Protein AF-A0A9E4MFW4-F1 (afdb_monomer_lite)

Structure (mmCIF, N/CA/C/O backbone):
data_AF-A0A9E4MFW4-F1
#
_entry.id   AF-A0A9E4MFW4-F1
#
loop_
_atom_site.group_PDB
_atom_site.id
_atom_site.type_symbol
_atom_site.label_atom_id
_atom_site.label_alt_id
_atom_site.label_comp_id
_atom_site.label_asym_id
_atom_site.label_entity_id
_atom_site.label_seq_id
_atom_site.pdbx_PDB_ins_code
_atom_site.Cartn_x
_atom_site.Cartn_y
_atom_site.Cartn_z
_atom_site.occupancy
_atom_site.B_iso_or_equiv
_atom_site.auth_seq_id
_atom_site.auth_comp_id
_atom_site.auth_asym_id
_atom_site.auth_atom_id
_atom_site.pdbx_PDB_model_num
ATOM 1 N N . MET A 1 1 ? -2.946 -14.999 3.655 1.00 49.44 1 MET A N 1
ATOM 2 C CA . MET A 1 1 ? -1.872 -13.966 3.535 1.00 49.44 1 MET A CA 1
ATOM 3 C C . MET A 1 1 ? -2.456 -12.792 2.732 1.00 49.44 1 MET A C 1
ATOM 5 O O . MET A 1 1 ? -3.583 -12.933 2.269 1.00 49.44 1 MET A O 1
ATOM 9 N N . LEU A 1 2 ? -1.838 -11.600 2.659 1.00 53.44 2 LEU A N 1
ATOM 10 C CA . LEU A 1 2 ? -2.487 -10.423 2.034 1.00 53.44 2 LEU A CA 1
ATOM 11 C C . LEU A 1 2 ? -2.976 -10.693 0.592 1.00 53.44 2 LEU A C 1
ATOM 13 O O . LEU A 1 2 ? -3.919 -10.037 0.166 1.00 53.44 2 LEU A O 1
ATOM 17 N N . GLU A 1 3 ? -2.452 -11.700 -0.124 1.00 51.38 3 GLU A N 1
ATOM 18 C CA . GLU A 1 3 ? -2.945 -12.034 -1.464 1.00 51.38 3 GLU A CA 1
ATOM 19 C C . GLU A 1 3 ? -4.409 -12.488 -1.504 1.00 51.38 3 GLU A C 1
ATOM 21 O O . GLU A 1 3 ? -5.120 -12.184 -2.461 1.00 51.38 3 GLU A O 1
ATOM 26 N N . GLU A 1 4 ? -4.894 -13.185 -0.472 1.00 51.34 4 GLU A N 1
ATOM 27 C CA . GLU A 1 4 ? -6.290 -13.645 -0.416 1.00 51.34 4 GLU A CA 1
ATOM 28 C C . GLU A 1 4 ? -7.246 -12.455 -0.290 1.00 51.34 4 GLU A C 1
ATOM 30 O O . GLU A 1 4 ? -8.352 -12.471 -0.825 1.00 51.34 4 GLU A O 1
ATOM 35 N N . VAL A 1 5 ? -6.786 -11.393 0.376 1.00 53.72 5 VAL A N 1
ATOM 36 C CA . VAL A 1 5 ? -7.523 -10.140 0.563 1.00 53.72 5 VAL A CA 1
ATOM 37 C C . VAL A 1 5 ? -7.475 -9.268 -0.698 1.00 53.72 5 VAL A C 1
ATOM 39 O O . VAL A 1 5 ? -8.431 -8.538 -0.965 1.00 53.72 5 VAL A O 1
ATOM 42 N N . GLU A 1 6 ? -6.387 -9.339 -1.471 1.00 52.19 6 GLU A N 1
ATOM 43 C CA . GLU A 1 6 ? -6.142 -8.471 -2.632 1.00 52.19 6 GLU A CA 1
ATOM 44 C C . GLU A 1 6 ? -6.636 -9.049 -3.967 1.00 52.19 6 GLU A C 1
ATOM 46 O O . GLU A 1 6 ? -7.110 -8.294 -4.814 1.00 52.19 6 GLU A O 1
ATOM 51 N N . THR A 1 7 ? -6.573 -10.369 -4.165 1.00 49.84 7 THR A N 1
ATOM 52 C CA . THR A 1 7 ? -6.934 -11.015 -5.445 1.00 49.84 7 THR A CA 1
ATOM 53 C C . THR A 1 7 ? -7.798 -12.268 -5.304 1.00 49.84 7 THR A C 1
ATOM 55 O O . THR A 1 7 ? -8.116 -12.902 -6.312 1.00 49.84 7 THR A O 1
ATOM 58 N N . GLY A 1 8 ? -8.162 -12.673 -4.081 1.00 50.38 8 GLY A N 1
ATOM 59 C CA . GLY A 1 8 ? -8.808 -13.971 -3.849 1.00 50.38 8 GLY A CA 1
ATOM 60 C C . GLY A 1 8 ? -7.924 -15.157 -4.260 1.00 50.38 8 GLY A C 1
ATOM 61 O O . GLY A 1 8 ? -8.446 -16.219 -4.583 1.00 50.38 8 GLY A O 1
ATOM 62 N N . GLY A 1 9 ? -6.599 -14.960 -4.308 1.00 53.09 9 GLY A N 1
ATOM 63 C CA . GLY A 1 9 ? -5.621 -15.954 -4.761 1.00 53.09 9 GLY A CA 1
ATOM 64 C C . GLY A 1 9 ? -5.293 -15.921 -6.260 1.00 53.09 9 GLY A C 1
ATOM 65 O O . GLY A 1 9 ? -4.424 -16.674 -6.698 1.00 53.09 9 GLY A O 1
ATOM 66 N N . ASN A 1 10 ? -5.926 -15.054 -7.063 1.00 55.22 10 ASN A N 1
ATOM 67 C CA . ASN A 1 10 ? -5.622 -14.950 -8.493 1.00 55.22 10 ASN A CA 1
ATOM 68 C C . ASN A 1 10 ? -4.514 -13.925 -8.794 1.00 55.22 10 ASN A C 1
ATOM 70 O O . ASN A 1 10 ? -4.765 -12.760 -9.102 1.00 55.22 10 ASN A O 1
ATOM 74 N N . CYS A 1 11 ? -3.275 -14.406 -8.799 1.00 58.06 11 CYS A N 1
ATOM 75 C CA . CYS A 1 11 ? -2.071 -13.626 -9.085 1.00 58.06 11 CYS A CA 1
ATOM 76 C C . CYS A 1 11 ? -1.991 -13.001 -10.488 1.00 58.06 11 CYS A C 1
ATOM 78 O O . CYS A 1 11 ? -1.163 -12.118 -10.711 1.00 58.06 11 CYS A O 1
ATOM 80 N N . PHE A 1 12 ? -2.841 -13.434 -11.423 1.00 58.22 12 PHE A N 1
ATOM 81 C CA . PHE A 1 12 ? -2.863 -12.948 -12.806 1.00 58.22 12 PHE A CA 1
ATOM 82 C C . PHE A 1 12 ? -3.957 -11.906 -13.062 1.00 58.22 12 PHE A C 1
ATOM 84 O O . PHE A 1 12 ? -4.065 -11.380 -14.170 1.00 58.22 12 PHE A O 1
ATOM 91 N N . ALA A 1 13 ? -4.785 -11.591 -12.061 1.00 54.03 13 ALA A N 1
ATOM 92 C CA . ALA A 1 13 ? -5.819 -10.579 -12.207 1.00 54.03 13 ALA A CA 1
ATOM 93 C C . ALA A 1 13 ? -5.179 -9.191 -12.395 1.00 54.03 13 ALA A C 1
ATOM 95 O O . ALA A 1 13 ? -4.605 -8.627 -11.465 1.00 54.03 13 ALA A O 1
ATOM 96 N N . ARG A 1 14 ? -5.286 -8.620 -13.600 1.00 55.59 14 ARG A N 1
ATOM 97 C CA . ARG A 1 14 ? -5.056 -7.187 -13.842 1.00 55.59 14 ARG A CA 1
ATOM 98 C C . ARG A 1 14 ? -6.407 -6.466 -13.714 1.00 55.59 14 ARG A C 1
ATOM 100 O O . ARG A 1 14 ? -7.367 -6.911 -14.349 1.00 55.59 14 ARG A O 1
ATOM 107 N N . PRO A 1 15 ? -6.538 -5.374 -12.938 1.00 53.44 15 PRO A N 1
ATOM 108 C CA . PRO A 1 15 ? -7.757 -4.574 -12.963 1.00 53.44 15 PRO A CA 1
ATOM 109 C C . PRO A 1 15 ? -7.961 -4.028 -14.378 1.00 53.44 15 PRO A C 1
ATOM 111 O O . PRO A 1 15 ? -6.999 -3.584 -15.007 1.00 53.44 15 PRO A O 1
ATOM 114 N N . ALA A 1 16 ? -9.199 -4.014 -14.876 1.00 39.47 16 ALA A N 1
ATOM 115 C CA . ALA A 1 16 ? -9.505 -3.388 -16.160 1.00 39.47 16 ALA A CA 1
ATOM 116 C C . ALA A 1 16 ? -9.089 -1.902 -16.122 1.00 39.47 16 ALA A C 1
ATOM 118 O O . ALA A 1 16 ? -9.666 -1.109 -15.381 1.00 39.47 16 ALA A O 1
ATOM 119 N N . GLY A 1 17 ? -8.042 -1.548 -16.877 1.00 46.97 17 GLY A N 1
ATOM 120 C CA . GLY A 1 17 ? -7.465 -0.198 -16.913 1.00 46.97 17 GLY A CA 1
ATOM 121 C C . GLY A 1 17 ? -6.525 0.168 -15.751 1.00 46.97 17 GLY A C 1
ATOM 122 O O . GLY A 1 17 ? -6.151 1.332 -15.633 1.00 46.97 17 GLY A O 1
ATOM 123 N N . GLY A 1 18 ? -6.141 -0.781 -14.887 1.00 54.50 18 GLY A N 1
ATOM 124 C CA . GLY A 1 18 ? -5.248 -0.539 -13.746 1.00 54.50 18 GLY A CA 1
ATOM 125 C C . GLY A 1 18 ? -3.766 -0.809 -14.040 1.00 54.50 18 GLY A C 1
ATOM 126 O O . GLY A 1 18 ? -3.428 -1.697 -14.815 1.00 54.50 18 GLY A O 1
ATOM 127 N N . SER A 1 19 ? -2.868 -0.075 -13.371 1.00 68.50 19 SER A N 1
ATOM 128 C CA . SER A 1 19 ? -1.402 -0.263 -13.421 1.00 68.50 19 SER A CA 1
ATOM 129 C C . SER A 1 19 ? -0.852 -1.177 -12.313 1.00 68.50 19 SER A C 1
ATOM 131 O O . SER A 1 19 ? 0.360 -1.241 -12.101 1.00 68.50 19 SER A O 1
ATOM 133 N N . ALA A 1 20 ? -1.745 -1.838 -11.575 1.00 76.75 20 ALA A N 1
ATOM 134 C CA . ALA A 1 20 ? -1.429 -2.761 -10.494 1.00 76.75 20 ALA A CA 1
ATOM 135 C C . ALA A 1 20 ? -1.268 -4.195 -11.023 1.00 76.75 20 ALA A C 1
ATOM 137 O O . ALA A 1 20 ? -2.083 -4.646 -11.830 1.00 76.75 20 ALA A O 1
ATOM 138 N N . ILE A 1 21 ? -0.232 -4.906 -10.568 1.00 78.31 21 ILE A N 1
ATOM 139 C CA . ILE A 1 21 ? 0.103 -6.259 -11.040 1.00 78.31 21 ILE A CA 1
ATOM 140 C C . ILE A 1 21 ? 0.354 -7.241 -9.885 1.00 78.31 21 ILE A C 1
ATOM 142 O O . ILE A 1 21 ? 0.751 -6.848 -8.786 1.00 78.31 21 ILE A O 1
ATOM 146 N N . GLY A 1 22 ? 0.155 -8.534 -10.156 1.00 75.44 22 GLY A N 1
ATOM 147 C CA . GLY A 1 22 ? 0.471 -9.625 -9.232 1.00 75.44 22 GLY A CA 1
ATOM 148 C C . GLY A 1 22 ? -0.588 -9.880 -8.153 1.00 75.44 22 GLY A C 1
ATOM 149 O O . GLY A 1 22 ? -1.583 -9.160 -8.033 1.00 75.44 22 GLY A O 1
ATOM 150 N N . CYS A 1 23 ? -0.346 -10.896 -7.320 1.00 71.44 23 CYS A N 1
ATOM 151 C CA . CYS A 1 23 ? -1.249 -11.340 -6.253 1.00 71.44 23 CYS A CA 1
ATOM 152 C C . CYS A 1 23 ? -1.544 -10.247 -5.213 1.00 71.44 23 CYS A C 1
ATOM 154 O O . CYS A 1 23 ? -2.563 -10.311 -4.529 1.00 71.44 23 CYS A O 1
ATOM 156 N N . TYR A 1 24 ? -0.651 -9.260 -5.098 1.00 74.50 24 TYR A N 1
ATOM 157 C CA . TYR A 1 24 ? -0.746 -8.139 -4.160 1.00 74.50 24 TYR A CA 1
ATOM 158 C C . TYR A 1 24 ? -1.141 -6.816 -4.823 1.00 74.50 24 TYR A C 1
ATOM 160 O O . TYR A 1 24 ? -1.122 -5.788 -4.155 1.00 74.50 24 TYR A O 1
ATOM 168 N N . GLN A 1 25 ? -1.467 -6.819 -6.123 1.00 77.50 25 GLN A N 1
ATOM 169 C CA . GLN A 1 25 ? -1.894 -5.620 -6.857 1.00 77.50 25 GLN A CA 1
ATOM 170 C C . GLN A 1 25 ? -0.919 -4.439 -6.672 1.00 77.50 25 GLN A C 1
ATOM 172 O O . GLN A 1 25 ? -1.310 -3.299 -6.413 1.00 77.50 25 GLN A O 1
ATOM 177 N N . MET A 1 26 ? 0.378 -4.717 -6.814 1.00 79.69 26 MET A N 1
ATOM 178 C CA . MET A 1 26 ? 1.445 -3.733 -6.647 1.00 79.69 26 MET A CA 1
ATOM 179 C C . MET A 1 26 ? 1.424 -2.737 -7.808 1.00 79.69 26 MET A C 1
ATOM 181 O O . MET A 1 26 ? 1.546 -3.125 -8.969 1.00 79.69 26 MET A O 1
ATOM 185 N N . THR A 1 27 ? 1.278 -1.446 -7.507 1.00 81.88 27 THR A N 1
ATOM 186 C CA . THR A 1 27 ? 1.348 -0.379 -8.518 1.00 81.88 27 THR A CA 1
ATOM 187 C C . THR A 1 27 ? 2.790 -0.137 -8.970 1.00 81.88 27 THR A C 1
ATOM 189 O O . THR A 1 27 ? 3.740 -0.453 -8.251 1.00 81.88 27 THR A O 1
ATOM 192 N N . ARG A 1 28 ? 2.979 0.523 -10.123 1.00 82.06 28 ARG A N 1
ATOM 193 C CA . ARG A 1 28 ? 4.308 0.987 -10.573 1.00 82.06 28 ARG A CA 1
ATOM 194 C C . ARG A 1 28 ? 5.036 1.813 -9.505 1.00 82.06 28 ARG A C 1
ATOM 196 O O . ARG A 1 28 ? 6.233 1.634 -9.317 1.00 82.06 28 ARG A O 1
ATOM 203 N N . ALA A 1 29 ? 4.319 2.697 -8.807 1.00 77.81 29 ALA A N 1
ATOM 204 C CA . ALA A 1 29 ? 4.894 3.501 -7.731 1.00 77.81 29 ALA A CA 1
ATOM 205 C C . ALA A 1 29 ? 5.368 2.621 -6.566 1.00 77.81 29 ALA A C 1
ATOM 207 O O . ALA A 1 29 ? 6.496 2.777 -6.117 1.00 77.81 29 ALA A O 1
ATOM 208 N N . ALA A 1 30 ? 4.561 1.641 -6.149 1.00 80.06 30 ALA A N 1
ATOM 209 C CA . ALA A 1 30 ? 4.945 0.714 -5.088 1.00 80.06 30 ALA A CA 1
ATOM 210 C C . ALA A 1 30 ? 6.171 -0.131 -5.474 1.00 80.06 30 ALA A C 1
ATOM 212 O O .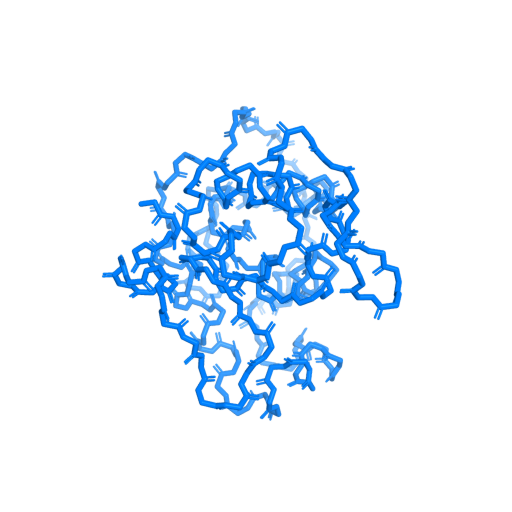 ALA A 1 30 ? 7.074 -0.284 -4.660 1.00 80.06 30 ALA A O 1
ATOM 213 N N . LEU A 1 31 ? 6.239 -0.625 -6.718 1.00 86.38 31 LEU A N 1
ATOM 214 C CA . LEU A 1 31 ? 7.395 -1.371 -7.239 1.00 86.38 31 LEU A CA 1
ATOM 215 C C . LEU A 1 31 ? 8.664 -0.515 -7.312 1.00 86.38 31 LEU A C 1
ATOM 217 O O . LEU A 1 31 ? 9.757 -1.016 -7.055 1.00 86.38 31 LEU A O 1
ATOM 221 N N . ARG A 1 32 ? 8.529 0.780 -7.610 1.00 86.94 32 ARG A N 1
ATOM 222 C CA . ARG A 1 32 ? 9.642 1.729 -7.530 1.00 86.94 32 ARG A CA 1
ATOM 223 C C . ARG A 1 32 ? 10.122 1.906 -6.094 1.00 86.94 32 ARG A C 1
ATOM 225 O O . ARG A 1 32 ? 11.317 1.821 -5.832 1.00 86.94 32 ARG A O 1
ATOM 232 N N . ASP A 1 33 ? 9.196 2.090 -5.159 1.00 81.38 33 ASP A N 1
ATOM 233 C CA . ASP A 1 33 ? 9.517 2.330 -3.749 1.00 81.38 33 ASP A CA 1
ATOM 234 C C . ASP A 1 33 ? 10.206 1.124 -3.070 1.00 81.38 33 ASP A C 1
ATOM 236 O O . ASP A 1 33 ? 10.800 1.275 -2.001 1.00 81.38 33 ASP A O 1
ATOM 240 N N . VAL A 1 34 ? 10.152 -0.069 -3.679 1.00 85.75 34 VAL A N 1
ATOM 241 C CA . VAL A 1 34 ? 10.845 -1.284 -3.203 1.00 85.75 34 VAL A CA 1
ATOM 242 C C . VAL A 1 34 ? 12.022 -1.734 -4.071 1.00 85.75 34 VAL A C 1
ATOM 244 O O . VAL A 1 34 ? 12.577 -2.812 -3.838 1.00 85.75 34 VAL A O 1
ATOM 247 N N . GLY A 1 35 ? 12.411 -0.917 -5.053 1.00 88.62 35 GLY A N 1
ATOM 248 C CA . GLY A 1 35 ? 13.599 -1.143 -5.876 1.00 88.62 35 GLY A CA 1
ATOM 249 C C . GLY A 1 35 ? 13.440 -2.182 -6.987 1.00 88.62 35 GLY A C 1
ATOM 250 O O . GLY A 1 35 ? 14.440 -2.693 -7.466 1.00 88.62 35 GLY A O 1
ATOM 251 N N . PHE A 1 36 ? 12.211 -2.499 -7.402 1.00 90.19 36 PHE A N 1
ATOM 252 C CA . PHE A 1 36 ? 11.958 -3.350 -8.575 1.00 90.19 36 PHE A CA 1
ATOM 253 C C . PHE A 1 36 ? 11.868 -2.546 -9.877 1.00 90.19 36 PHE A C 1
ATOM 255 O O . PHE A 1 36 ? 12.125 -3.085 -10.950 1.00 90.19 36 PHE A O 1
ATOM 262 N N . LYS A 1 37 ? 11.492 -1.263 -9.801 1.00 91.25 37 LYS A N 1
ATOM 263 C CA . LYS A 1 37 ? 11.411 -0.367 -10.963 1.00 91.25 37 LYS A CA 1
ATOM 264 C C . LYS A 1 37 ? 12.114 0.965 -10.716 1.00 91.25 37 LYS A C 1
ATOM 266 O O . LYS A 1 37 ? 12.181 1.441 -9.585 1.00 91.25 37 LYS A O 1
ATOM 271 N N . ASN A 1 38 ? 12.599 1.599 -11.776 1.00 88.44 38 ASN A N 1
ATOM 272 C CA . ASN A 1 38 ? 13.157 2.951 -11.720 1.00 88.44 38 ASN A CA 1
ATOM 273 C C . ASN A 1 38 ? 12.048 4.032 -11.798 1.00 88.44 38 ASN A C 1
ATOM 275 O O . ASN A 1 38 ? 10.851 3.736 -11.848 1.00 88.44 38 ASN A O 1
ATOM 279 N N . ALA A 1 39 ? 12.439 5.312 -11.818 1.00 82.81 39 ALA A N 1
ATOM 280 C CA . ALA A 1 39 ? 11.499 6.433 -11.937 1.00 82.81 39 ALA A CA 1
ATOM 281 C C . ALA A 1 39 ? 10.764 6.488 -13.293 1.00 82.81 39 ALA A C 1
ATOM 283 O O . ALA A 1 39 ? 9.628 6.963 -13.339 1.00 82.81 39 ALA A O 1
ATOM 284 N N . ALA A 1 40 ? 11.379 5.981 -14.366 1.00 84.38 40 ALA A N 1
ATOM 285 C CA . ALA A 1 40 ? 10.772 5.865 -15.692 1.00 84.38 40 ALA A CA 1
ATOM 286 C C . ALA A 1 40 ? 9.776 4.687 -15.790 1.00 84.38 40 ALA A C 1
ATOM 288 O O . ALA A 1 40 ? 8.898 4.680 -16.652 1.00 84.38 40 ALA A O 1
ATOM 289 N N . GLY A 1 41 ? 9.827 3.744 -14.844 1.00 81.00 41 GLY A N 1
ATOM 290 C CA . GLY A 1 41 ? 8.973 2.559 -14.796 1.00 81.00 41 GLY A CA 1
ATOM 291 C C . GLY A 1 41 ? 9.597 1.305 -15.407 1.00 81.00 41 GLY A C 1
ATOM 292 O O . GLY A 1 41 ? 8.899 0.284 -15.482 1.00 81.00 41 GLY A O 1
ATOM 293 N N . ASP A 1 42 ? 10.871 1.370 -15.793 1.00 90.25 42 ASP A N 1
ATOM 294 C CA . ASP A 1 42 ? 11.643 0.226 -16.277 1.00 90.25 42 ASP A CA 1
ATOM 295 C C . ASP A 1 42 ? 12.002 -0.689 -15.112 1.00 90.25 42 ASP A C 1
ATOM 297 O O . ASP A 1 42 ? 12.187 -0.220 -13.983 1.00 90.25 42 ASP A O 1
ATOM 301 N N . TRP A 1 43 ? 12.078 -1.989 -15.385 1.00 91.56 43 TRP A N 1
ATOM 302 C CA . TRP A 1 43 ? 12.545 -2.968 -14.412 1.00 91.56 43 TRP A CA 1
ATOM 303 C C . TRP A 1 43 ? 14.031 -2.749 -14.131 1.00 91.56 43 TRP A C 1
ATOM 305 O O . TRP A 1 43 ? 14.817 -2.481 -15.036 1.00 91.56 43 TRP A O 1
ATOM 315 N N . LEU A 1 44 ? 14.383 -2.781 -12.850 1.00 90.62 44 LEU A N 1
ATOM 316 C CA . LEU A 1 44 ? 15.766 -2.720 -12.398 1.00 90.62 44 LEU A CA 1
ATOM 317 C C . LEU A 1 44 ? 16.309 -4.136 -12.267 1.00 90.62 44 LEU A C 1
ATOM 319 O O . LEU A 1 44 ? 15.575 -5.020 -11.819 1.00 90.62 44 LEU A O 1
ATOM 323 N N . ASP A 1 45 ? 17.600 -4.312 -12.538 1.00 85.56 45 ASP A N 1
ATOM 324 C CA . ASP A 1 45 ? 18.313 -5.527 -12.156 1.00 85.56 45 ASP A CA 1
ATOM 325 C C . ASP A 1 45 ? 18.110 -5.771 -10.659 1.00 85.56 45 ASP A C 1
ATOM 327 O O . ASP A 1 45 ? 18.376 -4.912 -9.809 1.00 85.56 45 ASP A O 1
ATOM 331 N N . ASN A 1 46 ? 17.573 -6.941 -10.334 1.00 81.50 46 ASN A N 1
ATOM 332 C CA . ASN A 1 46 ? 17.219 -7.312 -8.978 1.00 81.50 46 ASN A CA 1
ATOM 333 C C . ASN A 1 46 ? 17.547 -8.786 -8.735 1.00 81.50 46 ASN A C 1
ATOM 335 O O . ASN A 1 46 ? 17.658 -9.576 -9.663 1.00 81.50 46 ASN A O 1
ATOM 339 N N . GLU A 1 47 ? 17.665 -9.160 -7.464 1.00 86.00 47 GLU A N 1
ATOM 340 C CA . GLU A 1 47 ? 17.997 -10.524 -7.017 1.00 86.00 47 GLU A CA 1
ATOM 341 C C . GLU A 1 47 ? 16.960 -11.603 -7.403 1.00 86.00 47 GLU A C 1
ATOM 343 O O . GLU A 1 47 ? 17.132 -12.765 -7.043 1.00 86.00 47 GLU A O 1
ATOM 348 N N . TRP A 1 48 ? 15.866 -11.223 -8.073 1.00 87.12 48 TRP A N 1
ATOM 349 C CA . TRP A 1 48 ? 14.769 -12.110 -8.458 1.00 87.12 48 TRP A CA 1
ATOM 350 C C . TRP A 1 48 ? 14.685 -12.364 -9.965 1.00 87.12 48 TRP A C 1
ATOM 352 O O . TRP A 1 48 ? 13.734 -13.033 -10.375 1.00 87.12 48 TRP A O 1
ATOM 362 N N . ASP A 1 49 ? 15.634 -11.843 -10.752 1.00 87.50 49 ASP A N 1
ATOM 363 C CA . ASP A 1 49 ? 15.701 -11.994 -12.212 1.00 87.50 49 ASP A CA 1
ATOM 364 C C . ASP A 1 49 ? 14.361 -11.659 -12.890 1.00 87.50 49 ASP A C 1
ATOM 366 O O . ASP A 1 49 ? 13.812 -12.446 -13.655 1.00 87.50 49 ASP A O 1
ATOM 370 N N . VAL A 1 50 ? 13.781 -10.512 -12.520 1.00 90.06 50 VAL A N 1
ATOM 371 C CA . VAL A 1 50 ? 12.531 -10.008 -13.106 1.00 90.06 50 VAL A CA 1
ATOM 372 C C . VAL A 1 50 ? 12.828 -8.802 -13.986 1.00 90.06 50 VAL A C 1
ATOM 374 O O . VAL A 1 50 ? 13.201 -7.752 -13.454 1.00 90.06 50 VAL A O 1
ATOM 377 N N . ASP A 1 51 ? 12.565 -8.925 -15.287 1.00 91.69 51 ASP A N 1
ATOM 378 C CA . ASP A 1 51 ? 12.757 -7.862 -16.283 1.00 91.69 51 ASP A CA 1
ATOM 379 C C . ASP A 1 51 ? 11.453 -7.357 -16.934 1.00 91.69 51 ASP A C 1
ATOM 381 O O . ASP A 1 51 ? 11.446 -6.367 -17.675 1.00 91.69 51 ASP A O 1
ATOM 385 N N . SER A 1 52 ? 10.329 -8.018 -16.643 1.00 90.00 52 SER A N 1
ATOM 386 C CA . SER A 1 52 ? 9.037 -7.754 -17.275 1.00 90.00 52 SER A CA 1
ATOM 387 C C . SER A 1 52 ? 7.852 -7.988 -16.333 1.00 90.00 52 SER A C 1
ATOM 389 O O . SER A 1 52 ? 7.929 -8.685 -15.319 1.00 90.00 52 SER A O 1
ATOM 391 N N . ASP A 1 53 ? 6.703 -7.387 -16.667 1.00 87.50 53 ASP A N 1
ATOM 392 C CA . ASP A 1 53 ? 5.477 -7.547 -15.872 1.00 87.50 53 ASP A CA 1
ATOM 393 C C . ASP A 1 53 ? 5.008 -9.011 -15.828 1.00 87.50 53 ASP A C 1
ATOM 395 O O . ASP A 1 53 ? 4.485 -9.461 -14.806 1.00 87.50 53 ASP A O 1
ATOM 399 N N . ASP A 1 54 ? 5.192 -9.752 -16.921 1.00 85.06 54 ASP A N 1
ATOM 400 C CA . ASP A 1 54 ? 4.773 -11.150 -17.024 1.00 85.06 54 ASP A CA 1
ATOM 401 C C . ASP A 1 54 ? 5.680 -12.073 -16.204 1.00 85.06 54 ASP A C 1
ATOM 403 O O . ASP A 1 54 ? 5.185 -12.985 -15.536 1.00 85.06 54 ASP A O 1
ATOM 407 N N . GLU A 1 55 ? 6.990 -11.817 -16.186 1.00 87.50 55 GLU A N 1
ATOM 408 C CA . GLU A 1 55 ? 7.920 -12.518 -15.298 1.00 87.50 55 GLU A CA 1
ATOM 409 C C . GLU A 1 55 ? 7.603 -12.253 -13.832 1.00 87.50 55 GLU A C 1
ATOM 411 O O . GLU A 1 55 ? 7.499 -13.197 -13.046 1.00 87.50 55 GLU A O 1
ATOM 416 N N . PHE A 1 56 ? 7.339 -10.995 -13.467 1.00 88.00 56 PHE A N 1
ATOM 417 C CA . PHE A 1 56 ? 6.937 -10.653 -12.107 1.00 88.00 56 PHE A CA 1
ATOM 418 C C . PHE A 1 56 ? 5.675 -11.413 -11.685 1.00 88.00 56 PHE A C 1
ATOM 420 O O . PHE A 1 56 ? 5.630 -11.989 -10.599 1.00 88.00 56 PHE A O 1
ATOM 427 N N . GLN A 1 57 ? 4.655 -11.463 -12.552 1.00 84.31 57 GLN A N 1
ATOM 428 C CA . GLN A 1 57 ? 3.395 -12.166 -12.283 1.00 84.31 57 GLN A CA 1
ATOM 429 C C . GLN A 1 57 ? 3.570 -13.681 -12.117 1.00 84.31 57 GLN A C 1
ATOM 431 O O . GLN A 1 57 ? 2.831 -14.296 -11.344 1.00 84.31 57 GLN A O 1
ATOM 436 N N . ARG A 1 58 ? 4.551 -14.281 -12.798 1.00 83.00 58 ARG A N 1
ATOM 437 C CA . ARG A 1 58 ? 4.879 -15.711 -12.684 1.00 83.00 58 ARG A CA 1
ATOM 438 C C . ARG A 1 58 ? 5.819 -16.011 -11.513 1.00 83.00 58 ARG A C 1
ATOM 440 O O . ARG A 1 58 ? 5.790 -17.120 -10.981 1.00 83.00 58 ARG A O 1
ATOM 447 N N . ASN A 1 59 ? 6.615 -15.040 -11.069 1.00 84.12 59 ASN A N 1
ATOM 448 C CA . ASN A 1 59 ? 7.568 -15.206 -9.978 1.00 84.12 59 ASN A CA 1
ATOM 449 C C . ASN A 1 59 ? 6.931 -14.876 -8.619 1.00 84.12 59 ASN A C 1
ATOM 451 O O . ASN A 1 59 ? 6.956 -13.743 -8.133 1.00 84.12 59 ASN A O 1
ATOM 455 N N . ARG A 1 60 ? 6.364 -15.898 -7.965 1.00 80.81 60 ARG A N 1
ATOM 456 C CA . ARG A 1 60 ? 5.710 -15.725 -6.658 1.00 80.81 60 ARG A CA 1
ATOM 457 C C . ARG A 1 60 ? 6.663 -15.213 -5.575 1.00 80.81 60 ARG A C 1
ATOM 459 O O . ARG A 1 60 ? 6.263 -14.393 -4.754 1.00 80.81 60 ARG A O 1
ATOM 466 N N . ARG A 1 61 ? 7.926 -15.649 -5.591 1.00 80.88 61 ARG A N 1
ATOM 467 C CA . ARG A 1 61 ? 8.919 -15.221 -4.597 1.00 80.88 61 ARG A CA 1
ATOM 468 C C . ARG A 1 61 ? 9.257 -13.738 -4.746 1.00 80.88 61 ARG A C 1
ATOM 470 O O . ARG A 1 61 ? 9.304 -13.039 -3.740 1.00 80.88 61 ARG A O 1
ATOM 477 N N . ALA A 1 62 ? 9.387 -13.249 -5.981 1.00 85.69 62 ALA A N 1
ATOM 478 C CA . ALA A 1 62 ? 9.562 -11.824 -6.260 1.00 85.69 62 ALA A CA 1
ATOM 479 C C . ALA A 1 62 ? 8.382 -10.990 -5.740 1.00 85.69 62 ALA A C 1
ATOM 481 O O . ALA A 1 62 ? 8.580 -9.938 -5.136 1.00 85.69 62 ALA A O 1
ATOM 482 N N . GLN A 1 63 ? 7.151 -11.476 -5.923 1.00 83.69 63 GLN A N 1
ATOM 483 C CA . GLN A 1 63 ? 5.946 -10.802 -5.433 1.00 83.69 63 GLN A CA 1
ATOM 484 C C . GLN A 1 63 ? 5.885 -10.756 -3.902 1.00 83.69 63 GLN A C 1
ATOM 486 O O . GLN A 1 63 ? 5.603 -9.699 -3.336 1.00 83.69 63 GLN A O 1
ATOM 491 N N . ASP A 1 64 ? 6.188 -11.871 -3.233 1.00 80.81 64 ASP A N 1
ATOM 492 C CA . ASP A 1 64 ? 6.243 -11.937 -1.770 1.00 80.81 64 ASP A CA 1
ATOM 493 C C . ASP A 1 64 ? 7.345 -11.015 -1.221 1.00 80.81 64 ASP A C 1
ATOM 495 O O . ASP A 1 64 ? 7.117 -10.275 -0.263 1.00 80.81 64 ASP A O 1
ATOM 499 N N . ALA A 1 65 ? 8.517 -10.985 -1.863 1.00 83.25 65 ALA A N 1
ATOM 500 C CA . ALA A 1 65 ? 9.626 -10.114 -1.488 1.00 83.25 65 ALA A CA 1
ATOM 501 C C . ALA A 1 65 ? 9.308 -8.628 -1.700 1.00 83.25 65 ALA A C 1
ATOM 503 O O . ALA A 1 65 ? 9.555 -7.812 -0.810 1.00 83.25 65 ALA A O 1
ATOM 504 N N . ALA A 1 66 ? 8.719 -8.266 -2.844 1.00 84.69 66 ALA A N 1
ATOM 505 C CA . ALA A 1 66 ? 8.274 -6.905 -3.125 1.00 84.69 66 ALA A CA 1
ATOM 506 C C . ALA A 1 66 ? 7.248 -6.440 -2.085 1.00 84.69 66 ALA A C 1
ATOM 508 O O . ALA A 1 66 ? 7.372 -5.346 -1.533 1.00 84.69 66 ALA A O 1
ATOM 509 N N . MET A 1 67 ? 6.274 -7.292 -1.755 1.00 80.50 67 MET A N 1
ATOM 510 C CA . MET A 1 67 ? 5.266 -6.980 -0.749 1.00 80.50 67 MET A CA 1
ATOM 511 C C . MET A 1 67 ? 5.874 -6.866 0.654 1.00 80.50 67 MET A C 1
ATOM 513 O O . MET A 1 67 ? 5.560 -5.931 1.394 1.00 80.50 67 MET A O 1
ATOM 517 N N . LEU A 1 68 ? 6.790 -7.761 1.027 1.00 81.38 68 LEU A N 1
ATOM 518 C CA . LEU A 1 68 ? 7.487 -7.700 2.311 1.00 81.38 68 LEU A CA 1
ATOM 519 C C . LEU A 1 68 ? 8.309 -6.412 2.447 1.00 81.38 68 LEU A C 1
ATOM 521 O O . LEU A 1 68 ? 8.215 -5.723 3.463 1.00 81.38 68 LEU A O 1
ATOM 525 N N . ARG A 1 69 ? 9.068 -6.037 1.412 1.00 84.44 69 ARG A N 1
ATOM 526 C CA . ARG A 1 69 ? 9.820 -4.773 1.380 1.00 84.44 69 ARG A CA 1
ATOM 527 C C . ARG A 1 69 ? 8.876 -3.577 1.478 1.00 84.44 69 ARG A C 1
ATOM 529 O O . ARG A 1 69 ? 9.106 -2.683 2.288 1.00 84.44 69 ARG A O 1
ATOM 536 N N . TYR A 1 70 ? 7.775 -3.587 0.727 1.00 80.62 70 TYR A N 1
ATOM 537 C CA . TYR A 1 70 ? 6.819 -2.477 0.695 1.00 80.62 70 TYR A CA 1
ATOM 538 C C . TYR A 1 70 ? 6.161 -2.270 2.055 1.00 80.62 70 TYR A C 1
ATOM 540 O O . TYR A 1 70 ? 6.082 -1.156 2.572 1.00 80.62 70 TYR A O 1
ATOM 548 N N . THR A 1 71 ? 5.719 -3.363 2.669 1.00 74.50 71 THR A N 1
ATOM 549 C CA . THR A 1 71 ? 5.092 -3.341 3.989 1.00 74.50 71 THR A CA 1
ATOM 550 C C . THR A 1 71 ? 6.079 -2.986 5.096 1.00 74.50 71 THR A C 1
ATOM 552 O O . THR A 1 71 ? 5.703 -2.248 6.003 1.00 74.50 71 THR A O 1
ATOM 555 N N . THR A 1 72 ? 7.340 -3.418 4.995 1.00 79.12 72 THR A N 1
ATOM 556 C CA . THR A 1 72 ? 8.420 -3.015 5.910 1.00 79.12 72 THR A CA 1
ATOM 557 C C . THR A 1 72 ? 8.700 -1.519 5.801 1.00 79.12 72 THR A C 1
ATOM 559 O O . THR A 1 72 ? 8.685 -0.825 6.817 1.00 79.12 72 THR A O 1
ATOM 562 N N . ASN A 1 73 ? 8.874 -0.995 4.583 1.00 81.12 73 ASN A N 1
ATOM 563 C CA . ASN A 1 73 ? 9.090 0.433 4.341 1.00 81.12 73 ASN A CA 1
ATOM 564 C C . ASN A 1 73 ? 7.918 1.252 4.890 1.00 81.12 73 ASN A C 1
ATOM 566 O O . ASN A 1 73 ? 8.121 2.179 5.670 1.00 81.12 73 ASN A O 1
ATOM 570 N N . ASN A 1 74 ? 6.685 0.855 4.572 1.00 77.12 74 ASN A N 1
ATOM 571 C CA . ASN A 1 74 ? 5.488 1.500 5.101 1.00 77.12 74 ASN A CA 1
ATOM 572 C C . ASN A 1 74 ? 5.429 1.449 6.629 1.00 77.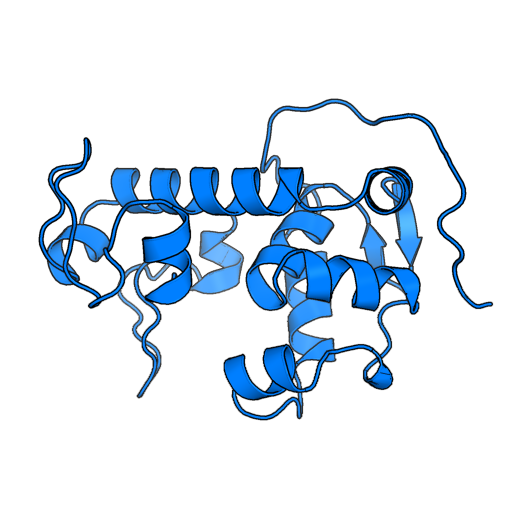12 74 ASN A C 1
ATOM 574 O O . ASN A 1 74 ? 5.134 2.464 7.255 1.00 77.12 74 ASN A O 1
ATOM 578 N N . TRP A 1 75 ? 5.734 0.299 7.236 1.00 79.75 75 TRP A N 1
ATOM 579 C CA . TRP A 1 75 ? 5.760 0.141 8.686 1.00 79.75 75 TRP A CA 1
ATOM 580 C C . TRP A 1 75 ? 6.760 1.090 9.335 1.00 79.75 75 TRP A C 1
ATOM 582 O O . TRP A 1 75 ? 6.382 1.782 10.279 1.00 79.75 75 TRP A O 1
ATOM 592 N N . LEU A 1 76 ? 7.983 1.190 8.799 1.00 78.88 76 LEU A N 1
ATOM 593 C CA . LEU A 1 76 ? 9.025 2.105 9.279 1.00 78.88 76 LEU A CA 1
ATOM 594 C C . LEU A 1 76 ? 8.584 3.575 9.245 1.00 78.88 76 LEU A C 1
ATOM 596 O O . LEU A 1 76 ? 8.965 4.333 10.134 1.00 78.88 76 LEU A O 1
ATOM 600 N N . GLN A 1 77 ? 7.727 3.943 8.293 1.00 80.19 77 GLN A N 1
ATOM 601 C CA . GLN A 1 77 ? 7.161 5.287 8.159 1.00 80.19 77 GLN A CA 1
ATOM 602 C C . GLN A 1 77 ? 5.917 5.529 9.039 1.00 80.19 77 GLN A C 1
ATOM 604 O O . GLN A 1 77 ? 5.499 6.673 9.213 1.00 80.19 77 GLN A O 1
ATOM 609 N N . VAL A 1 78 ? 5.302 4.488 9.619 1.00 81.06 78 VAL A N 1
ATOM 610 C CA . VAL A 1 78 ? 4.218 4.670 10.600 1.00 81.06 78 VAL A CA 1
ATOM 611 C C . VAL A 1 78 ? 4.794 5.263 11.881 1.00 81.06 78 VAL A C 1
ATOM 613 O O . VAL A 1 78 ? 5.647 4.654 12.522 1.00 81.06 78 VAL A O 1
ATOM 616 N N . GLU A 1 79 ? 4.289 6.423 12.290 1.00 83.38 79 GLU A N 1
ATOM 617 C CA . GLU A 1 79 ? 4.760 7.101 13.496 1.00 83.38 79 GLU A CA 1
ATOM 618 C C . GLU A 1 79 ? 4.588 6.241 14.770 1.00 83.38 79 GLU A C 1
ATOM 620 O O . GLU A 1 79 ? 3.558 5.568 14.914 1.00 83.38 79 GLU A O 1
ATOM 625 N N . PRO A 1 80 ? 5.525 6.308 15.742 1.00 83.38 80 PRO A N 1
ATOM 626 C CA . PRO A 1 80 ? 5.468 5.524 16.978 1.00 83.38 80 PRO A CA 1
ATOM 627 C C . PRO A 1 80 ? 4.122 5.604 17.704 1.00 83.38 80 PRO A C 1
ATOM 629 O O . PRO A 1 80 ? 3.559 4.571 18.049 1.00 83.38 80 PRO A O 1
ATOM 632 N N . CYS A 1 81 ? 3.522 6.795 17.828 1.00 83.31 81 CYS A N 1
ATOM 633 C CA . CYS A 1 81 ? 2.251 6.909 18.547 1.00 83.31 81 CYS A CA 1
ATOM 634 C C . CYS A 1 81 ? 1.078 6.213 17.845 1.00 83.31 81 CYS A C 1
ATOM 636 O O . CYS A 1 81 ? 0.103 5.869 18.505 1.00 83.31 81 CYS A O 1
ATOM 638 N N . VAL A 1 82 ? 1.138 5.999 16.523 1.00 86.19 82 VAL A N 1
ATOM 639 C CA . VAL A 1 82 ? 0.133 5.193 15.809 1.00 86.19 82 VAL A CA 1
ATOM 640 C C . VAL A 1 82 ? 0.378 3.707 16.057 1.00 86.19 82 VAL A C 1
ATOM 642 O O . VAL A 1 82 ? -0.585 2.964 16.240 1.00 86.19 82 VAL A O 1
ATOM 645 N N . ARG A 1 83 ? 1.644 3.276 16.126 1.00 86.94 83 ARG A N 1
ATOM 646 C CA . ARG A 1 83 ? 2.003 1.900 16.508 1.00 86.94 83 ARG A CA 1
ATOM 647 C C . ARG A 1 83 ? 1.552 1.582 17.939 1.00 86.94 83 ARG A C 1
ATOM 649 O O . ARG A 1 83 ? 1.037 0.496 18.174 1.00 86.94 83 ARG A O 1
ATOM 656 N N . ASP A 1 84 ? 1.618 2.550 18.851 1.00 87.12 84 ASP A N 1
ATOM 657 C CA . ASP A 1 84 ? 1.136 2.418 20.237 1.00 87.12 84 ASP A CA 1
ATOM 658 C C . ASP A 1 84 ? -0.391 2.256 20.354 1.00 87.12 84 ASP A C 1
ATOM 660 O O . ASP A 1 84 ? -0.911 1.930 21.422 1.00 87.12 84 ASP A O 1
ATOM 664 N N . LEU A 1 85 ? -1.144 2.490 19.272 1.00 87.69 85 LEU A N 1
ATOM 665 C CA . LEU A 1 85 ? -2.581 2.211 19.232 1.00 87.69 85 LEU A CA 1
ATOM 666 C C . LEU A 1 85 ? -2.890 0.736 18.941 1.00 87.69 85 LEU A C 1
ATOM 668 O O . LEU A 1 85 ? -4.066 0.367 18.944 1.00 87.69 85 LEU A O 1
ATOM 672 N N . ILE A 1 86 ? -1.881 -0.109 18.703 1.00 88.00 86 ILE A N 1
ATOM 673 C CA . ILE A 1 86 ? -2.068 -1.559 18.597 1.00 88.00 86 ILE A CA 1
ATOM 674 C C . ILE A 1 86 ? -2.753 -2.092 19.864 1.00 88.00 86 ILE A C 1
ATOM 676 O O . ILE A 1 86 ? -2.446 -1.697 20.985 1.00 88.00 86 ILE A O 1
ATOM 680 N N . GLY A 1 87 ? -3.731 -2.976 19.673 1.00 84.44 87 GLY A N 1
ATOM 681 C CA . GLY A 1 87 ? -4.596 -3.499 20.730 1.00 84.44 87 GLY A CA 1
ATOM 682 C C . GLY A 1 87 ? -5.797 -2.604 21.052 1.00 84.44 87 GLY A C 1
ATOM 683 O O . GLY A 1 87 ? -6.706 -3.039 21.758 1.00 84.44 87 GLY A O 1
ATOM 684 N N . ARG A 1 88 ? -5.864 -1.378 20.515 1.00 89.19 88 ARG A N 1
ATOM 685 C CA . ARG A 1 88 ? -7.009 -0.473 20.698 1.00 89.19 88 ARG A CA 1
ATOM 686 C C . ARG A 1 88 ? -7.990 -0.574 19.537 1.00 89.19 88 ARG A C 1
ATOM 688 O O . ARG A 1 88 ? -7.645 -0.964 18.427 1.00 89.19 88 ARG A O 1
ATOM 695 N N . THR A 1 89 ? -9.228 -0.158 19.789 1.00 90.69 89 THR A N 1
ATOM 696 C CA . THR A 1 89 ? -10.231 0.038 18.737 1.00 90.69 89 THR A CA 1
ATOM 697 C C . THR A 1 89 ? -10.327 1.517 18.385 1.00 90.69 89 THR A C 1
ATOM 699 O O . THR A 1 89 ? -10.542 2.350 19.262 1.00 90.69 89 THR A O 1
ATOM 702 N N . VAL A 1 90 ? -10.199 1.844 17.100 1.00 88.62 90 VAL A N 1
ATOM 703 C CA . VAL A 1 90 ? -10.339 3.205 16.565 1.00 88.62 90 VAL A CA 1
ATOM 704 C C . VAL A 1 90 ? -11.378 3.175 15.450 1.00 88.62 90 VAL A C 1
ATOM 706 O O . VAL A 1 90 ? -11.288 2.351 14.546 1.00 88.62 90 VAL A O 1
ATOM 709 N N . GLY A 1 91 ? -12.406 4.028 15.519 1.00 85.44 91 GLY A N 1
ATOM 710 C CA . GLY A 1 91 ? -13.451 4.090 14.484 1.00 85.44 91 GLY A CA 1
ATOM 711 C C . GLY A 1 91 ? -14.174 2.755 14.227 1.00 85.44 91 GLY A C 1
ATOM 712 O O . GLY A 1 91 ? -14.594 2.495 13.100 1.00 85.44 91 GLY A O 1
ATOM 713 N N . GLY A 1 92 ? -14.274 1.887 15.243 1.00 85.50 92 GLY A N 1
ATOM 714 C CA . GLY A 1 92 ? -14.860 0.545 15.125 1.00 85.50 92 GLY A CA 1
ATOM 715 C C . GLY A 1 92 ? -13.957 -0.492 14.442 1.00 85.50 92 GLY A C 1
ATOM 716 O O . GLY A 1 92 ? -14.451 -1.517 13.964 1.00 85.50 92 GLY A O 1
ATOM 717 N N . VAL A 1 93 ? -12.652 -0.233 14.343 1.00 86.12 93 VAL A N 1
ATOM 718 C CA . VAL A 1 93 ? -11.643 -1.167 13.827 1.00 86.12 93 VAL A CA 1
ATOM 719 C C . VAL A 1 93 ? -10.630 -1.448 14.930 1.00 86.12 93 VAL A C 1
ATOM 721 O O . VAL A 1 93 ? -10.011 -0.519 15.446 1.00 86.12 93 VAL A O 1
ATOM 724 N N . ALA A 1 94 ? -10.475 -2.719 15.300 1.00 88.50 94 ALA A N 1
ATOM 725 C CA . ALA A 1 94 ? -9.389 -3.150 16.172 1.00 88.50 94 ALA A CA 1
ATOM 726 C C . ALA A 1 94 ? -8.068 -3.007 15.411 1.00 88.50 94 ALA A C 1
ATOM 728 O O . ALA A 1 94 ? -7.925 -3.559 14.319 1.00 88.50 94 ALA A O 1
ATOM 729 N N . LEU A 1 95 ? -7.137 -2.238 15.965 1.00 87.94 95 LEU A N 1
ATOM 730 C CA . LEU A 1 95 ? -5.834 -2.014 15.366 1.00 87.94 95 LEU A CA 1
ATOM 731 C C . LEU A 1 95 ? -4.867 -3.093 15.841 1.00 87.94 95 LEU A C 1
ATOM 733 O O . LEU A 1 95 ? -4.628 -3.255 17.035 1.00 87.94 95 LEU A O 1
ATOM 737 N N . ASP A 1 96 ? -4.288 -3.806 14.890 1.00 86.38 96 ASP A N 1
ATOM 738 C CA . ASP A 1 96 ? -3.087 -4.606 15.063 1.00 86.38 96 ASP A CA 1
ATOM 739 C C . ASP A 1 96 ? -2.074 -4.236 13.968 1.00 86.38 96 ASP A C 1
ATOM 741 O O . ASP A 1 96 ? -2.334 -3.379 13.115 1.00 86.38 96 ASP A O 1
ATOM 745 N N . GLN A 1 97 ? -0.888 -4.841 14.011 1.00 83.62 97 GLN A N 1
ATOM 746 C CA . GLN A 1 97 ? 0.169 -4.540 13.048 1.00 83.62 97 GLN A CA 1
ATOM 747 C C . GLN A 1 97 ? -0.282 -4.796 11.603 1.00 83.62 97 GLN A C 1
ATOM 749 O O . GLN A 1 97 ? 0.011 -3.997 10.715 1.00 83.62 97 GLN A O 1
ATOM 754 N N . ALA A 1 98 ? -1.046 -5.862 11.372 1.00 78.94 98 ALA A N 1
ATOM 755 C CA . ALA A 1 98 ? -1.527 -6.222 10.047 1.00 78.94 98 ALA A CA 1
ATOM 756 C C . ALA A 1 98 ? -2.569 -5.237 9.512 1.00 78.94 98 ALA A C 1
ATOM 758 O O . ALA A 1 98 ? -2.502 -4.842 8.348 1.00 78.94 98 ALA A O 1
ATOM 759 N N . ALA A 1 99 ? -3.484 -4.778 10.366 1.00 83.94 99 ALA A N 1
ATOM 760 C CA . ALA A 1 99 ? -4.447 -3.742 10.031 1.00 83.94 99 ALA A CA 1
ATOM 761 C C . ALA A 1 99 ? -3.738 -2.440 9.642 1.00 83.94 99 ALA A C 1
ATOM 763 O O . ALA A 1 99 ? -4.073 -1.836 8.625 1.00 83.94 99 ALA A O 1
ATOM 764 N N . LEU A 1 100 ? -2.730 -2.015 10.412 1.00 87.56 100 LEU A N 1
ATOM 765 C CA . LEU A 1 100 ? -1.950 -0.820 10.083 1.00 87.56 100 LEU A CA 1
ATOM 766 C C . LEU A 1 100 ? -1.212 -0.989 8.752 1.00 87.56 100 LEU A C 1
ATOM 768 O O . LEU A 1 100 ? -1.313 -0.124 7.889 1.00 87.56 100 LEU A O 1
ATOM 772 N N . VAL A 1 101 ? -0.551 -2.122 8.527 1.00 83.12 101 VAL A N 1
ATOM 773 C CA . VAL A 1 101 ? 0.143 -2.390 7.262 1.00 83.12 101 VAL A CA 1
ATOM 774 C C . VAL A 1 101 ? -0.818 -2.394 6.067 1.00 83.12 101 VAL A C 1
ATOM 776 O O . VAL A 1 101 ? -0.526 -1.757 5.058 1.00 83.12 101 VAL A O 1
ATOM 779 N N . ALA A 1 102 ? -1.985 -3.032 6.177 1.00 80.56 102 ALA A N 1
ATOM 780 C CA . ALA A 1 102 ? -2.990 -3.044 5.112 1.00 80.56 102 ALA A CA 1
ATOM 781 C C . ALA A 1 102 ? -3.541 -1.640 4.815 1.00 80.56 102 ALA A C 1
ATOM 783 O O . ALA A 1 102 ? -3.769 -1.277 3.661 1.00 80.56 102 ALA A O 1
ATOM 784 N N . GLY A 1 103 ? -3.726 -0.820 5.852 1.00 84.88 103 GLY A N 1
ATOM 785 C CA . GLY A 1 103 ? -4.132 0.570 5.688 1.00 84.88 103 GLY A CA 1
ATOM 786 C C . GLY A 1 103 ? -3.044 1.430 5.032 1.00 84.88 103 GLY A C 1
ATOM 787 O O . GLY A 1 103 ? -3.358 2.209 4.133 1.00 84.88 103 GLY A O 1
ATOM 788 N N . ALA A 1 104 ? -1.775 1.263 5.423 1.00 84.31 104 ALA A N 1
ATOM 789 C CA . ALA A 1 104 ? -0.644 1.946 4.787 1.00 84.31 104 ALA A CA 1
ATOM 790 C C . ALA A 1 104 ? -0.451 1.498 3.337 1.00 84.31 104 ALA A C 1
ATOM 792 O O . ALA A 1 104 ? -0.119 2.319 2.493 1.00 84.31 104 ALA A O 1
ATOM 793 N N . HIS A 1 105 ? -0.706 0.225 3.034 1.00 78.06 105 HIS A N 1
ATOM 794 C CA . HIS A 1 105 ? -0.618 -0.285 1.672 1.00 78.06 105 HIS A CA 1
ATOM 795 C C . HIS A 1 105 ? -1.612 0.409 0.727 1.00 78.06 105 HIS A C 1
ATOM 797 O O . HIS A 1 105 ? -1.273 0.696 -0.415 1.00 78.06 105 HIS A O 1
ATOM 803 N N . LEU A 1 106 ? -2.814 0.746 1.211 1.00 81.19 106 LEU A N 1
ATOM 804 C CA . LEU A 1 106 ? -3.826 1.438 0.408 1.00 81.19 106 LEU A CA 1
ATOM 805 C C . LEU A 1 106 ? -3.665 2.970 0.391 1.00 81.19 106 LEU A C 1
ATOM 807 O O . LEU A 1 106 ? -3.939 3.615 -0.621 1.00 81.19 106 LEU A O 1
ATOM 811 N N . LEU A 1 107 ? -3.304 3.570 1.529 1.00 82.19 107 LEU A N 1
ATOM 812 C CA . LEU A 1 107 ? -3.330 5.027 1.731 1.00 82.19 107 LEU A CA 1
ATOM 813 C C . LEU A 1 107 ? -1.940 5.681 1.712 1.00 82.19 107 LEU A C 1
ATOM 815 O O . LEU A 1 107 ? -1.848 6.905 1.818 1.00 82.19 107 LEU A O 1
ATOM 819 N N . GLY A 1 108 ? -0.871 4.888 1.642 1.00 80.50 108 GLY A N 1
ATOM 820 C CA . GLY A 1 108 ? 0.478 5.303 2.025 1.00 80.50 108 GLY A CA 1
ATOM 821 C C . GLY A 1 108 ? 0.623 5.464 3.546 1.00 80.50 108 GLY A C 1
ATOM 822 O O . GLY A 1 108 ? -0.362 5.602 4.280 1.00 80.50 108 GLY A O 1
ATOM 823 N N . ALA A 1 109 ? 1.860 5.481 4.048 1.00 82.44 109 ALA A N 1
ATOM 824 C CA . ALA A 1 109 ? 2.130 5.610 5.484 1.00 82.44 109 ALA A CA 1
ATOM 825 C C . ALA A 1 109 ? 1.617 6.938 6.077 1.00 82.44 109 ALA A C 1
ATOM 827 O O . ALA A 1 109 ? 0.890 6.936 7.073 1.00 82.44 109 ALA A O 1
ATOM 828 N N . THR A 1 110 ? 1.901 8.071 5.427 1.00 83.38 110 THR A N 1
ATOM 829 C CA . THR A 1 110 ? 1.415 9.397 5.856 1.00 83.38 110 THR A CA 1
ATOM 830 C C . THR A 1 110 ? -0.113 9.478 5.831 1.00 83.38 110 THR A C 1
ATOM 832 O O . THR A 1 110 ? -0.739 9.990 6.765 1.00 83.38 110 THR A O 1
ATOM 835 N N . GLY A 1 111 ? -0.734 8.931 4.780 1.00 85.38 111 GLY A N 1
ATOM 836 C CA . GLY A 1 111 ? -2.188 8.866 4.653 1.00 85.38 111 GLY A CA 1
ATOM 837 C C . GLY A 1 111 ? -2.823 8.024 5.757 1.00 85.38 111 GLY A C 1
ATOM 838 O O . GLY A 1 111 ? -3.806 8.457 6.364 1.00 85.38 111 GLY A O 1
ATOM 839 N N . LEU A 1 112 ? -2.227 6.874 6.091 1.00 88.69 112 LEU A N 1
ATOM 840 C CA . LEU A 1 112 ? -2.655 6.047 7.218 1.00 88.69 112 LEU A CA 1
ATOM 841 C C . LEU A 1 112 ? -2.565 6.801 8.543 1.00 88.69 112 LEU A C 1
ATOM 843 O O . LEU A 1 112 ? -3.535 6.801 9.297 1.00 88.69 112 LEU A O 1
ATOM 847 N N . VAL A 1 113 ? -1.427 7.433 8.842 1.00 88.31 113 VAL A N 1
ATOM 848 C CA . VAL A 1 113 ? -1.228 8.151 10.110 1.00 88.31 113 VAL A CA 1
ATOM 849 C C . VAL A 1 113 ? -2.312 9.214 10.294 1.00 88.31 113 VAL A C 1
ATOM 851 O O . VAL A 1 113 ? -2.964 9.259 11.340 1.00 88.31 113 VAL A O 1
ATOM 854 N N . ARG A 1 114 ? -2.582 10.016 9.256 1.00 88.62 114 ARG A N 1
ATOM 855 C CA . ARG A 1 114 ? -3.673 11.003 9.261 1.00 88.62 114 ARG A CA 1
ATOM 856 C C . ARG A 1 114 ? -5.040 10.345 9.457 1.00 88.62 114 ARG A C 1
ATOM 858 O O . ARG A 1 114 ? -5.858 10.830 10.242 1.00 88.62 114 ARG A O 1
ATOM 865 N N . PHE A 1 115 ? -5.296 9.248 8.751 1.00 90.00 115 PHE A N 1
ATOM 866 C CA . PHE A 1 115 ? -6.570 8.540 8.795 1.00 90.00 115 PHE A CA 1
ATOM 867 C C . PHE A 1 115 ? -6.850 7.943 10.183 1.00 90.00 115 PHE A C 1
ATOM 869 O O . PHE A 1 115 ? -7.936 8.157 10.726 1.00 90.00 115 PHE A O 1
ATOM 876 N N . VAL A 1 116 ? -5.862 7.280 10.797 1.00 90.88 116 VAL A N 1
ATOM 877 C CA . VAL A 1 116 ? -5.950 6.708 12.152 1.00 90.88 116 VAL A CA 1
ATOM 878 C C . VAL A 1 116 ? -6.121 7.805 13.196 1.00 90.88 116 VAL A C 1
ATOM 880 O O . VAL A 1 116 ? -7.061 7.739 13.988 1.00 90.88 116 VAL A O 1
ATOM 883 N N . ARG A 1 117 ? -5.290 8.857 13.156 1.00 88.94 117 ARG A N 1
ATOM 884 C CA . ARG A 1 117 ? -5.391 9.999 14.082 1.00 88.94 117 ARG A CA 1
ATOM 885 C C . ARG A 1 117 ? -6.752 10.673 14.042 1.00 88.94 117 ARG A C 1
ATOM 887 O O . ARG A 1 117 ? -7.225 11.153 15.056 1.00 88.94 117 ARG A O 1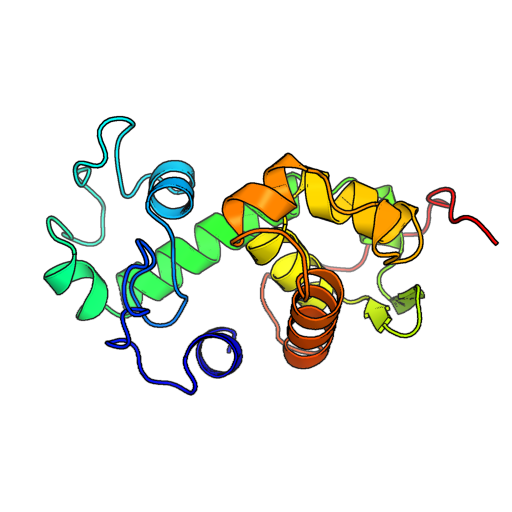
ATOM 894 N N . CYS A 1 118 ? -7.413 10.674 12.893 1.00 88.75 118 CYS A N 1
ATOM 895 C CA . CYS A 1 118 ? -8.732 11.272 12.736 1.00 88.75 118 CYS A CA 1
ATOM 896 C C . CYS A 1 118 ? -9.905 10.338 13.104 1.00 88.75 118 CYS A C 1
ATOM 898 O O . 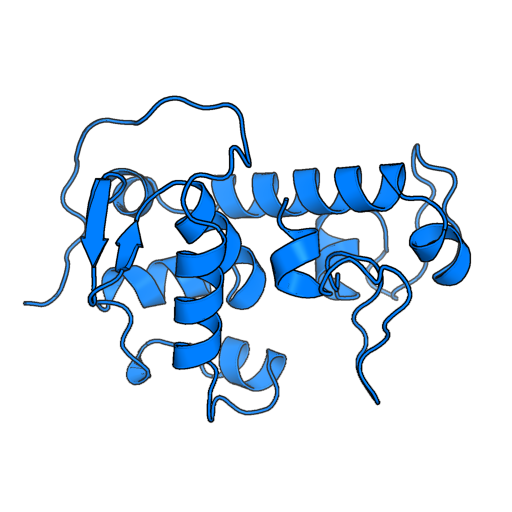CYS A 1 118 ? -11.078 10.705 12.954 1.00 88.75 118 CYS A O 1
ATOM 900 N N . GLY A 1 119 ? -9.620 9.128 13.588 1.00 89.06 119 GLY A N 1
ATOM 901 C CA . GLY A 1 119 ? -10.647 8.152 13.945 1.00 89.06 119 GLY A CA 1
ATOM 902 C C . GLY A 1 119 ? -11.246 7.427 12.737 1.00 89.06 119 GLY A C 1
ATOM 903 O O . GLY A 1 119 ? -12.428 7.091 12.753 1.00 89.06 119 GLY A O 1
ATOM 904 N N . LEU A 1 120 ? -10.463 7.223 11.670 1.00 89.19 120 LEU A N 1
ATOM 905 C CA . LEU A 1 120 ? -10.864 6.537 10.432 1.00 89.19 120 LEU A CA 1
ATOM 906 C C . LEU A 1 120 ? -12.074 7.183 9.729 1.00 89.19 120 LEU A C 1
ATOM 908 O O . LEU A 1 120 ? -12.941 6.500 9.176 1.00 89.19 120 LEU A O 1
ATOM 912 N N . ARG A 1 121 ? -12.174 8.516 9.764 1.00 88.38 121 ARG A N 1
ATOM 913 C CA . ARG A 1 121 ? -13.272 9.286 9.148 1.00 88.38 121 ARG A CA 1
ATOM 914 C C . ARG A 1 121 ? -12.930 9.688 7.706 1.00 88.38 121 ARG A C 1
ATOM 916 O O . ARG A 1 121 ? -11.787 10.028 7.415 1.00 88.38 121 ARG A O 1
ATOM 923 N N . THR A 1 122 ? -13.926 9.708 6.810 1.00 84.25 122 THR A N 1
ATOM 924 C CA . THR A 1 122 ? -13.730 9.970 5.362 1.00 84.25 122 THR A CA 1
ATOM 925 C C . THR A 1 122 ? -13.023 11.296 5.096 1.00 84.25 122 THR A C 1
ATOM 927 O O . THR A 1 122 ? -12.130 11.352 4.2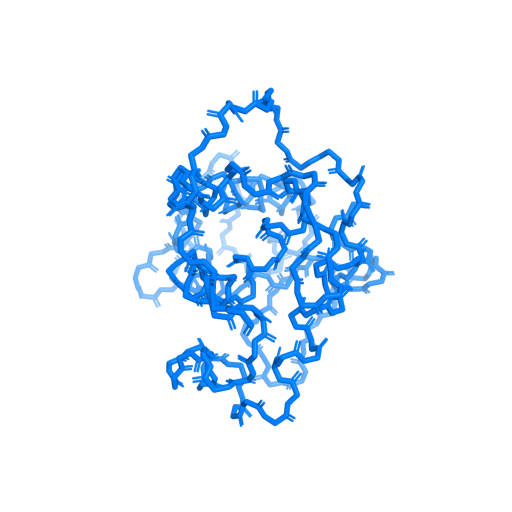61 1.00 84.25 122 THR A O 1
ATOM 930 N N . ARG A 1 123 ? -13.355 12.343 5.865 1.00 84.75 123 ARG A N 1
ATOM 931 C CA . ARG A 1 123 ? -12.768 13.694 5.751 1.00 84.75 123 ARG A CA 1
ATOM 932 C C . ARG A 1 123 ? -11.244 13.762 5.939 1.00 84.75 123 ARG A C 1
ATOM 934 O O . ARG A 1 123 ? -10.648 14.812 5.738 1.00 84.75 123 ARG A O 1
ATOM 941 N N . CYS A 1 124 ? -10.626 12.675 6.393 1.00 85.38 124 CYS A N 1
ATOM 942 C CA . CYS A 1 124 ? -9.204 12.612 6.715 1.00 85.38 124 CYS A CA 1
ATOM 943 C C . CYS A 1 124 ? -8.387 11.758 5.752 1.00 85.38 124 CYS A C 1
ATOM 945 O O . CYS A 1 124 ? -7.183 11.611 5.942 1.00 85.38 124 CYS A O 1
ATOM 947 N N . ILE A 1 125 ? -9.025 11.248 4.704 1.00 83.31 125 ILE A N 1
ATOM 948 C CA . ILE A 1 125 ? -8.341 10.719 3.532 1.00 83.31 125 ILE A CA 1
ATOM 949 C C . ILE A 1 125 ? -7.860 11.921 2.715 1.00 83.31 125 ILE A C 1
ATOM 951 O O . ILE A 1 125 ? -8.650 12.820 2.422 1.00 83.31 125 ILE A O 1
ATOM 955 N N . SER A 1 126 ? -6.565 11.977 2.395 1.00 76.75 126 SER A N 1
ATOM 956 C CA . SER A 1 126 ? -6.029 13.085 1.602 1.00 76.75 126 SER A CA 1
ATOM 957 C C . SER A 1 126 ? -6.629 13.076 0.187 1.00 76.75 126 SER A C 1
ATOM 959 O O . SER A 1 126 ? -6.907 12.001 -0.352 1.00 76.75 126 SER A O 1
ATOM 961 N N . PRO A 1 127 ? -6.810 14.249 -0.448 1.00 74.50 127 PRO A N 1
ATOM 962 C CA . PRO A 1 127 ? -7.211 14.321 -1.853 1.00 74.50 127 PRO A CA 1
ATOM 963 C C . PRO A 1 127 ? -6.271 13.535 -2.774 1.00 74.50 127 PRO A C 1
ATOM 965 O O . PRO A 1 127 ? -6.733 12.900 -3.712 1.00 74.50 127 PRO A O 1
ATOM 968 N N . GLU A 1 128 ? -4.974 13.511 -2.459 1.00 69.94 128 GLU A N 1
ATOM 969 C CA . GLU A 1 128 ? -3.961 12.719 -3.163 1.00 69.94 128 GLU A CA 1
ATOM 970 C C . GLU A 1 128 ? -4.232 11.211 -3.067 1.00 69.94 128 GLU A C 1
ATOM 972 O O . GLU A 1 128 ? -4.322 10.536 -4.090 1.00 69.94 128 GLU A O 1
ATOM 977 N N . ALA A 1 129 ? -4.467 10.683 -1.859 1.00 69.94 129 ALA A N 1
ATOM 978 C CA . ALA A 1 129 ? -4.826 9.277 -1.680 1.00 69.94 129 ALA A CA 1
ATOM 979 C C . ALA A 1 129 ? -6.164 8.951 -2.362 1.00 69.94 129 ALA A C 1
ATOM 981 O O . ALA A 1 129 ? -6.331 7.869 -2.921 1.00 69.94 129 ALA A O 1
ATOM 982 N N . ALA A 1 130 ? -7.119 9.885 -2.356 1.00 74.00 130 ALA A N 1
ATOM 983 C CA . ALA A 1 130 ? -8.379 9.732 -3.074 1.00 74.00 130 ALA A CA 1
ATOM 984 C C . ALA A 1 130 ? -8.183 9.695 -4.597 1.00 74.00 130 ALA A C 1
ATOM 986 O O . ALA A 1 130 ? -8.798 8.855 -5.254 1.00 74.00 130 ALA A O 1
ATOM 987 N N . ALA A 1 131 ? -7.326 10.556 -5.148 1.00 68.19 131 ALA A N 1
ATOM 988 C CA . ALA A 1 131 ? -7.001 10.603 -6.571 1.00 68.19 131 ALA A CA 1
ATOM 989 C C . ALA A 1 131 ? -6.271 9.332 -7.029 1.00 68.19 131 ALA A C 1
ATOM 991 O O . ALA A 1 131 ? -6.683 8.720 -8.012 1.00 68.19 131 ALA A O 1
ATOM 992 N N . ALA A 1 132 ? -5.280 8.868 -6.258 1.00 65.06 132 ALA A N 1
ATOM 993 C CA . ALA A 1 132 ? -4.547 7.625 -6.521 1.00 65.06 132 ALA A CA 1
ATOM 994 C C . ALA A 1 132 ? -5.444 6.370 -6.524 1.00 65.06 132 ALA A C 1
ATOM 996 O O . ALA A 1 132 ? -5.082 5.347 -7.097 1.00 65.06 132 ALA A O 1
ATOM 997 N N . ASN A 1 133 ? -6.629 6.457 -5.913 1.00 66.75 133 ASN A N 1
ATOM 998 C CA . ASN A 1 133 ? -7.600 5.370 -5.798 1.00 66.75 133 ASN A CA 1
ATOM 999 C C . ASN A 1 133 ? -8.924 5.657 -6.545 1.00 66.75 133 ASN A C 1
ATOM 1001 O O . ASN A 1 133 ? -9.976 5.132 -6.170 1.00 66.75 133 ASN A O 1
ATOM 1005 N N . GLY A 1 134 ? -8.915 6.510 -7.577 1.00 63.53 134 GLY A N 1
ATOM 1006 C CA . GLY A 1 134 ? -10.069 6.687 -8.473 1.00 63.53 134 GLY A CA 1
ATOM 1007 C C . GLY A 1 134 ? -11.223 7.542 -7.924 1.00 63.53 134 GLY A C 1
ATOM 1008 O O . GLY A 1 134 ? -12.379 7.342 -8.299 1.00 63.53 134 GLY A O 1
ATOM 1009 N N . GLY A 1 135 ? -10.946 8.503 -7.037 1.00 58.66 135 GLY A N 1
ATOM 1010 C CA . GLY A 1 135 ? -11.899 9.562 -6.669 1.00 58.66 135 GLY A CA 1
ATOM 1011 C C . GLY A 1 135 ? -12.694 9.341 -5.376 1.00 58.66 135 GLY A C 1
ATOM 1012 O O . GLY A 1 135 ? -13.774 9.904 -5.209 1.00 58.66 135 GLY A O 1
ATOM 1013 N N . GLY A 1 136 ? -12.193 8.533 -4.437 1.00 59.38 136 GLY A N 1
ATOM 1014 C CA . GLY A 1 136 ? -12.590 8.586 -3.018 1.00 59.38 136 GLY A CA 1
ATOM 1015 C C . GLY A 1 136 ? -13.972 8.038 -2.619 1.00 59.38 136 GLY A C 1
ATOM 1016 O O . GLY A 1 136 ? -14.160 7.743 -1.437 1.00 59.38 136 GLY A O 1
ATOM 1017 N N . ARG A 1 137 ? -14.916 7.827 -3.553 1.00 59.66 137 ARG A N 1
ATOM 1018 C CA . ARG A 1 137 ? -16.332 7.505 -3.247 1.00 59.66 137 ARG A CA 1
ATOM 1019 C C . ARG A 1 137 ? -16.567 6.254 -2.387 1.00 59.66 137 ARG A C 1
ATOM 1021 O O . ARG A 1 137 ? -17.602 6.173 -1.746 1.00 59.66 137 ARG A O 1
ATOM 1028 N N . ASN A 1 138 ? -15.598 5.344 -2.278 1.00 72.19 138 ASN A N 1
ATOM 1029 C CA . ASN A 1 138 ? -15.640 4.197 -1.358 1.00 72.19 138 ASN A CA 1
ATOM 1030 C C . ASN A 1 138 ? -14.306 3.942 -0.636 1.00 72.19 138 ASN A C 1
ATOM 1032 O O . ASN A 1 138 ? -14.109 2.878 -0.046 1.00 72.19 138 ASN A O 1
ATOM 1036 N N . LEU A 1 139 ? -13.375 4.903 -0.661 1.00 78.50 139 LEU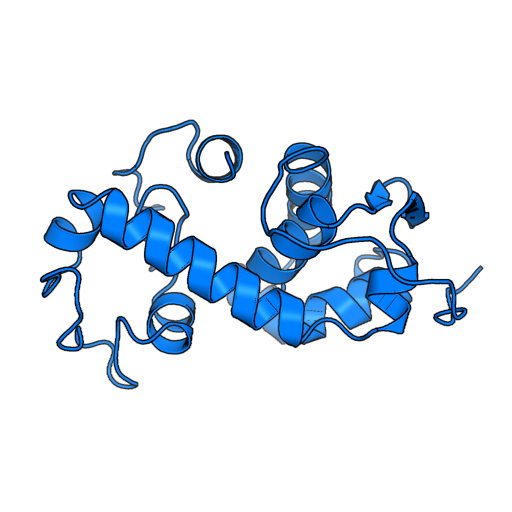 A N 1
ATOM 1037 C CA . LEU A 1 139 ? -12.001 4.668 -0.210 1.00 78.50 139 LEU A CA 1
ATOM 1038 C C . LEU A 1 139 ? -11.921 4.398 1.296 1.00 78.50 139 LEU A C 1
ATOM 1040 O O . LEU A 1 139 ? -11.188 3.512 1.723 1.00 78.50 139 LEU A O 1
ATOM 1044 N N . ARG A 1 140 ? -12.759 5.066 2.100 1.00 86.06 140 ARG A N 1
ATOM 1045 C CA . ARG A 1 140 ? -12.896 4.756 3.532 1.00 86.06 140 ARG A CA 1
ATOM 1046 C C . ARG A 1 140 ? -13.341 3.313 3.759 1.00 86.06 140 ARG A C 1
ATOM 1048 O O . ARG A 1 140 ? -12.760 2.617 4.586 1.00 86.06 140 ARG A O 1
ATOM 1055 N N . ALA A 1 141 ? -14.401 2.889 3.073 1.00 83.25 141 ALA A N 1
ATOM 1056 C CA . ALA A 1 141 ? -14.958 1.552 3.240 1.00 83.25 141 ALA A CA 1
ATOM 1057 C C . ALA A 1 141 ? -13.958 0.483 2.780 1.00 83.25 141 ALA A C 1
ATOM 1059 O O . ALA A 1 141 ? -13.811 -0.535 3.449 1.00 83.25 141 ALA A O 1
ATOM 1060 N N . ASN A 1 142 ? -13.226 0.745 1.693 1.00 81.19 142 ASN A N 1
ATOM 1061 C CA . ASN A 1 142 ? -12.160 -0.124 1.207 1.00 81.19 142 ASN A CA 1
ATOM 1062 C C . ASN A 1 142 ? -11.008 -0.226 2.218 1.00 81.19 142 ASN A C 1
ATOM 1064 O O . ASN A 1 142 ? -10.661 -1.332 2.624 1.00 81.19 142 ASN A O 1
ATOM 1068 N N . ALA A 1 143 ? -10.510 0.912 2.718 1.00 83.94 143 ALA A N 1
ATOM 1069 C CA . ALA A 1 143 ? -9.474 0.950 3.748 1.00 83.94 143 ALA A CA 1
ATOM 1070 C C . ALA A 1 143 ? -9.887 0.134 4.977 1.00 83.94 143 ALA A C 1
ATOM 1072 O O . ALA A 1 143 ? -9.191 -0.796 5.366 1.00 83.94 143 ALA A O 1
ATOM 1073 N N . ILE A 1 144 ? -11.068 0.405 5.539 1.00 85.56 144 ILE A N 1
ATOM 1074 C CA . ILE A 1 144 ? -11.568 -0.311 6.720 1.00 85.56 144 ILE A CA 1
ATOM 1075 C C . ILE A 1 144 ? -11.758 -1.806 6.440 1.00 85.56 144 ILE A C 1
ATOM 1077 O O . ILE A 1 144 ? -11.417 -2.628 7.290 1.00 85.56 144 ILE A O 1
ATOM 1081 N N . ARG A 1 145 ? -12.284 -2.180 5.266 1.00 83.88 145 ARG A N 1
ATOM 1082 C CA . ARG A 1 145 ? -12.460 -3.587 4.881 1.00 83.88 145 ARG A CA 1
ATOM 1083 C C . ARG A 1 145 ? -11.119 -4.315 4.841 1.00 83.88 145 ARG A C 1
ATOM 1085 O O . ARG A 1 145 ? -11.015 -5.380 5.436 1.00 83.88 145 ARG A O 1
ATOM 1092 N N . ARG A 1 146 ? -10.098 -3.726 4.212 1.00 80.94 146 ARG A N 1
ATOM 1093 C CA . ARG A 1 146 ? -8.744 -4.300 4.139 1.00 80.94 146 ARG A CA 1
ATOM 1094 C C . ARG A 1 146 ? -8.085 -4.394 5.509 1.00 80.94 146 ARG A C 1
ATOM 1096 O O . ARG A 1 146 ? -7.579 -5.450 5.865 1.00 80.94 146 ARG A O 1
ATOM 1103 N N . MET A 1 147 ? -8.172 -3.331 6.311 1.00 84.38 147 MET A N 1
ATOM 1104 C CA . MET A 1 147 ? -7.653 -3.320 7.682 1.00 84.38 147 MET A CA 1
ATOM 1105 C C . MET A 1 147 ? -8.283 -4.430 8.537 1.00 84.38 147 MET A C 1
ATOM 1107 O O . MET A 1 147 ? -7.588 -5.095 9.295 1.00 84.38 147 MET A O 1
ATOM 1111 N N . ARG A 1 148 ? -9.595 -4.666 8.398 1.00 82.50 148 ARG A N 1
ATOM 1112 C CA . ARG A 1 148 ? -10.295 -5.753 9.102 1.00 82.50 148 ARG A CA 1
ATOM 1113 C C . ARG A 1 148 ? -9.926 -7.135 8.569 1.00 82.50 148 ARG A C 1
ATOM 1115 O O . ARG A 1 148 ? -9.738 -8.040 9.370 1.00 82.50 148 ARG A O 1
ATOM 1122 N N . ALA A 1 149 ? -9.834 -7.290 7.251 1.00 72.50 149 ALA A N 1
ATOM 1123 C CA . ALA A 1 149 ? -9.511 -8.562 6.608 1.00 72.50 149 ALA A CA 1
ATOM 1124 C C . ALA A 1 149 ? -8.067 -9.014 6.880 1.00 72.50 149 ALA A C 1
ATOM 1126 O O . ALA A 1 149 ? -7.800 -10.208 6.929 1.00 72.50 149 ALA A O 1
ATOM 1127 N N . ALA A 1 150 ? -7.147 -8.070 7.098 1.00 71.56 150 ALA A N 1
ATOM 1128 C CA . ALA A 1 150 ? -5.758 -8.372 7.425 1.00 71.56 150 ALA A CA 1
ATOM 1129 C C . ALA A 1 150 ? -5.532 -8.743 8.901 1.00 71.56 150 ALA A C 1
ATOM 1131 O O . ALA A 1 150 ? -4.457 -9.229 9.245 1.00 71.56 150 ALA A O 1
ATOM 1132 N N . ARG A 1 151 ? -6.514 -8.508 9.780 1.00 70.81 151 ARG A N 1
ATOM 1133 C CA . ARG A 1 151 ? -6.378 -8.705 11.228 1.00 70.81 151 ARG A CA 1
ATOM 1134 C C . ARG A 1 151 ? -5.882 -10.118 11.558 1.00 70.81 151 ARG A C 1
ATOM 1136 O O . ARG A 1 151 ? -6.401 -11.103 11.043 1.00 70.81 151 ARG A O 1
ATOM 1143 N N . GLY A 1 152 ? -4.909 -10.214 12.461 1.00 59.62 152 GLY A N 1
ATOM 1144 C CA . GLY A 1 152 ? -4.329 -11.483 12.912 1.00 59.62 152 GLY A CA 1
ATOM 1145 C C . GLY A 1 152 ? -3.291 -12.098 11.968 1.00 59.62 152 GLY A C 1
ATOM 1146 O O . GLY A 1 152 ? -2.650 -13.080 12.345 1.00 59.62 152 GLY A O 1
ATOM 1147 N N . LEU A 1 153 ? -3.063 -11.523 10.781 1.00 63.81 153 LEU A N 1
ATOM 1148 C CA . LEU A 1 153 ? -1.958 -11.945 9.924 1.00 63.81 153 LEU A CA 1
ATOM 1149 C C . LEU A 1 153 ? -0.622 -11.523 10.548 1.00 63.81 153 LEU A C 1
ATOM 1151 O O . LEU A 1 153 ? -0.428 -10.380 10.955 1.00 63.81 153 LEU A O 1
ATOM 1155 N N . ARG A 1 154 ? 0.349 -12.433 10.592 1.00 62.22 154 ARG A N 1
ATOM 1156 C CA . ARG A 1 154 ? 1.734 -12.063 10.905 1.00 62.22 154 ARG A CA 1
ATOM 1157 C C . ARG A 1 154 ? 2.370 -11.502 9.640 1.00 62.22 154 ARG A C 1
ATOM 1159 O O . ARG A 1 154 ? 2.719 -12.266 8.749 1.00 62.22 154 ARG A O 1
ATOM 1166 N N . VAL A 1 155 ? 2.455 -10.176 9.548 1.00 58.00 155 VAL A N 1
ATOM 1167 C CA . VAL A 1 155 ? 2.976 -9.490 8.350 1.00 58.00 155 VAL A CA 1
ATOM 1168 C C . VAL A 1 155 ? 4.453 -9.118 8.494 1.00 58.00 155 VAL A C 1
ATOM 1170 O O . VAL A 1 155 ? 5.178 -9.128 7.510 1.00 58.00 155 VAL A O 1
ATOM 1173 N N . LEU A 1 156 ? 4.922 -8.844 9.714 1.00 58.31 156 LEU A N 1
ATOM 1174 C CA . LEU A 1 156 ? 6.322 -8.544 10.026 1.00 58.31 156 LEU A CA 1
ATOM 1175 C C . LEU A 1 156 ? 6.680 -9.175 11.379 1.00 58.31 156 LEU A C 1
ATOM 1177 O O . LEU A 1 156 ? 5.807 -9.372 12.228 1.00 58.31 156 LEU A O 1
ATOM 1181 N N . GLY A 1 157 ? 7.958 -9.478 11.605 1.00 45.59 157 GLY A N 1
ATOM 1182 C CA . GLY A 1 157 ? 8.439 -9.874 12.927 1.00 45.59 157 GLY A CA 1
ATOM 1183 C C . GLY A 1 157 ? 8.720 -8.647 13.792 1.00 45.59 157 GLY A C 1
ATOM 1184 O O . GLY A 1 157 ? 9.801 -8.088 13.676 1.00 45.59 157 GLY A O 1
ATOM 1185 N N . SER A 1 158 ? 7.797 -8.213 14.662 1.00 43.00 158 SER A N 1
ATOM 1186 C CA . SER A 1 158 ? 8.176 -7.366 15.810 1.00 43.00 158 SER A CA 1
ATOM 1187 C C . SER A 1 158 ? 7.122 -7.276 16.918 1.00 43.00 158 SER A C 1
ATOM 1189 O O . SER A 1 158 ? 5.924 -7.191 16.664 1.00 43.00 158 SER A O 1
ATOM 1191 N N . THR A 1 159 ? 7.630 -7.213 18.147 1.00 39.75 159 THR A N 1
ATOM 1192 C CA . THR A 1 159 ? 6.970 -7.022 19.445 1.00 39.75 159 THR A CA 1
ATOM 1193 C C . THR A 1 159 ? 6.298 -5.654 19.615 1.00 39.75 159 THR A C 1
ATOM 1195 O O . THR A 1 159 ? 6.777 -4.645 19.100 1.00 39.75 159 THR A O 1
ATOM 1198 N N . ALA A 1 160 ? 5.206 -5.624 20.384 1.00 38.84 160 ALA A N 1
ATOM 1199 C CA . ALA A 1 160 ? 4.447 -4.421 20.729 1.00 38.84 160 ALA A CA 1
ATOM 1200 C C . ALA A 1 160 ? 5.266 -3.433 21.589 1.00 38.84 160 ALA A C 1
ATOM 1202 O O . ALA A 1 160 ? 5.925 -3.842 22.544 1.00 38.84 160 ALA A O 1
ATOM 1203 N N . GLY A 1 161 ? 5.204 -2.140 21.250 1.00 37.47 161 GLY A N 1
ATOM 1204 C CA . GLY A 1 161 ? 5.794 -1.031 22.009 1.00 37.47 161 GLY A CA 1
ATOM 1205 C C . GLY A 1 161 ? 4.782 -0.364 22.946 1.00 37.47 161 GLY A C 1
ATOM 1206 O O . GLY A 1 161 ? 3.579 -0.359 22.683 1.00 37.47 161 GLY A O 1
ATOM 1207 N N . SER A 1 162 ? 5.269 0.156 24.073 1.00 37.31 162 SER A N 1
ATOM 1208 C CA . SER A 1 162 ? 4.468 0.709 25.163 1.00 37.31 162 SER A CA 1
ATOM 1209 C C . SER A 1 162 ? 4.043 2.169 24.930 1.00 37.31 162 SER A C 1
ATOM 1211 O O . SER A 1 162 ? 4.829 3.092 25.122 1.00 37.31 162 SER A O 1
ATOM 1213 N N . GLY A 1 163 ? 2.759 2.349 24.617 1.00 45.56 163 GLY A N 1
ATOM 1214 C CA . GLY A 1 163 ? 1.855 3.399 25.104 1.00 45.56 163 GLY A CA 1
ATOM 1215 C C . GLY A 1 163 ? 2.344 4.848 25.236 1.00 45.56 163 GLY A C 1
ATOM 1216 O O . GLY A 1 163 ? 2.601 5.305 26.347 1.00 45.56 163 GLY A O 1
ATOM 1217 N N . SER A 1 164 ? 2.234 5.633 24.160 1.00 42.16 164 SER A N 1
ATOM 1218 C CA . SER A 1 164 ? 2.039 7.090 24.209 1.00 42.16 164 SER A CA 1
ATOM 1219 C C . SER A 1 164 ? 0.774 7.527 23.453 1.00 42.16 164 SER A C 1
ATOM 1221 O O . SER A 1 164 ? 0.435 7.025 22.381 1.00 42.16 164 SER A O 1
ATOM 1223 N N . ARG A 1 165 ? 0.014 8.468 24.037 1.00 49.88 165 ARG A N 1
ATOM 1224 C CA . ARG A 1 165 ? -1.320 8.879 23.557 1.00 49.88 165 ARG A CA 1
ATOM 1225 C C . ARG A 1 165 ? -1.222 9.701 22.266 1.00 49.88 165 ARG A C 1
ATOM 1227 O O . ARG A 1 165 ? -1.068 10.916 22.302 1.00 49.88 165 ARG A O 1
ATOM 1234 N N . CYS A 1 166 ? -1.388 9.051 21.120 1.00 55.44 166 CYS A N 1
ATOM 1235 C CA . CYS A 1 166 ? -1.705 9.722 19.858 1.00 55.44 166 CYS A CA 1
ATOM 1236 C C . CYS A 1 166 ? -3.058 10.454 20.041 1.00 55.44 166 CYS A C 1
ATOM 1238 O O . CYS A 1 166 ? -4.044 9.818 20.417 1.00 55.44 166 CYS A O 1
ATOM 1240 N N . GLY A 1 167 ? -3.099 11.779 19.853 1.00 53.50 167 GLY A N 1
ATOM 1241 C CA . GLY A 1 167 ? -4.290 12.613 20.062 1.00 53.50 167 GLY A CA 1
ATOM 1242 C C . GLY A 1 167 ? -5.454 12.202 19.159 1.00 53.50 167 GLY A C 1
ATOM 1243 O O . GLY A 1 167 ? -5.557 12.662 18.025 1.00 53.50 167 GLY A O 1
ATOM 1244 N N . LEU A 1 168 ? -6.306 11.305 19.654 1.00 53.59 168 LEU A N 1
ATOM 1245 C CA . LEU A 1 168 ? -7.532 10.891 18.984 1.00 53.59 168 LEU A CA 1
ATOM 1246 C C . LEU A 1 168 ? -8.637 11.911 19.309 1.00 53.59 168 LEU A C 1
ATOM 1248 O O . LEU A 1 168 ? -8.824 12.235 20.483 1.00 53.59 168 LEU A O 1
ATOM 1252 N N . PRO A 1 169 ? -9.391 12.408 18.317 1.00 49.84 169 PRO A N 1
ATOM 1253 C CA . PRO A 1 169 ? -10.603 13.171 18.568 1.00 49.84 169 PRO A CA 1
ATOM 1254 C C . PRO A 1 169 ? -11.651 12.263 19.220 1.00 49.84 169 PRO A C 1
ATOM 1256 O O . PRO A 1 169 ? -11.849 11.136 18.753 1.00 49.84 169 PRO A O 1
ATOM 1259 N N . GLY A 1 170 ? -12.305 12.780 20.266 1.00 42.34 170 GLY A N 1
ATOM 1260 C CA . GLY A 1 170 ? -13.474 12.163 20.901 1.00 42.34 170 GLY A CA 1
ATOM 1261 C C . GLY A 1 170 ? -14.628 11.885 19.941 1.00 42.34 170 GLY A C 1
ATOM 1262 O O . GLY A 1 170 ? -14.632 12.394 18.784 1.00 42.34 170 GLY A O 1
#

Foldseek 3Di:
DLLCVQPVVPQQDDPDVAQFHGSNRQHLVLCCQQQQAPPVSFGDDDPQPDGDRVSCSVRPVNVLSSLLSSLVVLLVLADLQLLQCAQPAFLNAHDHSQLLSQLCSQQNNVQSNQCRQARLDLVRRDVVSCVVVPHSPCSSVSSRSRSRVRPPDCSDDDDRDDDDHSNHDD

Sequence (170 aa):
MLEEVETGGNCFARPAGGSAIGCYQMTRAALRDVGFKNAAGDWLDNEWDVDSDDEFQRNRRAQDAAMLRYTTNNWLQVEPCVRDLIGRTVGGVALDQAALVAGAHLLGATGLVRFVRCGLRTRCISPEAAAANGGGRNLRANAIRRMRAARGLRVLGSTAGSGSRCGLPG

pLDDT: mean 75.34, std 14.68, range [37.31, 91.69]

Secondary structure (DSSP, 8-state):
-HHHHHHTT-TT---TT---BTTTTB-HHHHHHTTSB-TTSPBPP-TT---SHHHHHH-HHHHHHHHHHHHHHHHHHS-HHHHTTTTSEETTEE--HHHHHHHHHHH-HHHHHHHHHTTS-GGGS-HHHHHHTTSSTTHHHHHHHHHHHTTT---S--PPP---------

Radius of gyration: 15.97 Å; chains: 1; bounding box: 35×30×42 Å